Protein AF-A0A830GK23-F1 (afdb_monomer)

Nearest PDB structures (foldseek):
  5jbr-assembly1_B  TM=8.694E-01  e=6.615E-01  Beutenbergia cavernae DSM 12333
  8a3y-assembly1_R  TM=8.044E-01  e=3.006E+00  Homo sapiens
  9eh2-assembly1_R  TM=8.329E-01  e=5.213E+00  Homo sapiens
  7s5c-assembly1_G  TM=6.828E-01  e=5.982E+00  Myxococcus xanthus

Secondary structure (DSSP, 8-state):
----------------HHHHHHHHHHHHHH--SHHHHHHHHHHHHHHHHHHHHHHHHT--

pLDDT: mean 76.41, std 17.22, range [43.47, 95.56]

Radius of gyration: 17.97 Å; Cα contacts (8 Å, |Δi|>4): 16; chains: 1; bounding box: 31×54×32 Å

Sequence (60 aa):
MSMLAALTSNTPMEPTQDALDSHLEAALEAADDDTTRYHLRQALQLRIAEKETDSDRISV

Structure (mmCIF, N/CA/C/O backbone):
data_AF-A0A830GK23-F1
#
_entry.id   AF-A0A830GK23-F1
#
loop_
_atom_site.group_PDB
_atom_site.id
_atom_site.type_symbol
_atom_site.label_atom_id
_atom_site.label_alt_id
_atom_site.label_comp_id
_atom_site.label_asym_id
_atom_site.label_entity_id
_atom_site.label_seq_id
_atom_site.pdbx_PDB_ins_code
_atom_site.Cartn_x
_atom_site.Cartn_y
_atom_site.Cartn_z
_atom_site.occupancy
_atom_site.B_iso_or_equiv
_atom_site.auth_seq_id
_atom_site.auth_comp_id
_atom_site.auth_asym_id
_atom_site.auth_atom_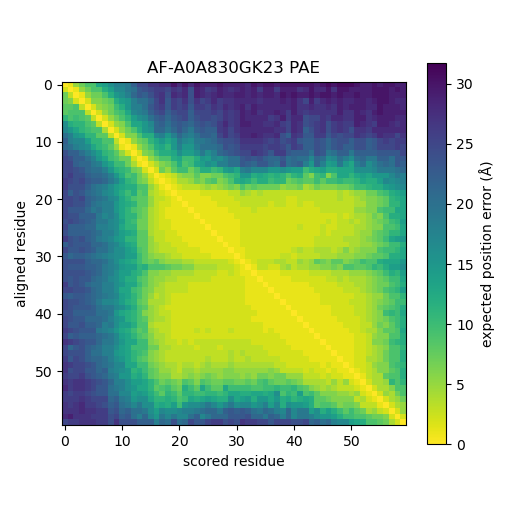id
_atom_site.pdbx_PDB_model_num
ATOM 1 N N . MET A 1 1 ? 7.814 -48.524 2.655 1.00 43.47 1 MET A N 1
ATOM 2 C CA . MET A 1 1 ? 8.279 -47.471 1.728 1.00 43.47 1 MET A CA 1
ATOM 3 C C . MET A 1 1 ? 7.060 -46.657 1.352 1.00 43.47 1 MET A C 1
ATOM 5 O O . MET A 1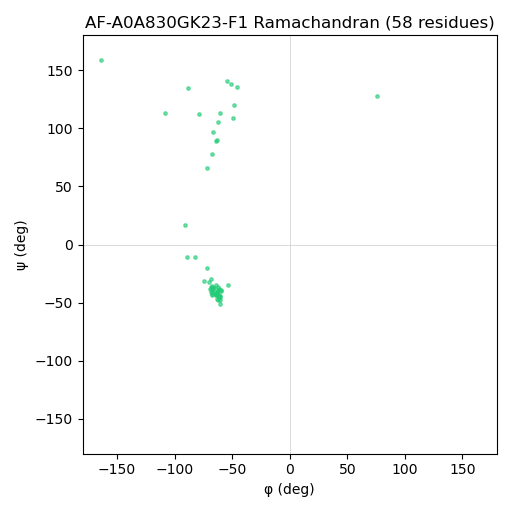 1 ? 6.132 -47.235 0.815 1.00 43.47 1 MET A O 1
ATOM 9 N N . SER A 1 2 ? 6.886 -45.502 1.996 1.00 49.66 2 SER A N 1
ATOM 10 C CA . SER A 1 2 ? 7.198 -44.167 1.438 1.00 49.66 2 SER A CA 1
ATOM 11 C C . SER A 1 2 ? 6.133 -43.736 0.426 1.00 49.66 2 SER A C 1
ATOM 13 O O . SER A 1 2 ? 5.871 -44.483 -0.499 1.00 49.66 2 SER A O 1
ATOM 15 N N . MET A 1 3 ? 5.501 -42.569 0.486 1.00 50.19 3 MET A N 1
ATOM 16 C CA . MET A 1 3 ? 5.512 -41.423 1.400 1.00 50.19 3 MET A CA 1
ATOM 17 C C . MET A 1 3 ? 4.236 -40.612 1.086 1.00 50.19 3 MET A C 1
ATOM 19 O O . MET A 1 3 ? 3.672 -40.740 0.001 1.00 50.19 3 MET A O 1
ATOM 23 N N . LEU A 1 4 ? 3.809 -39.789 2.046 1.00 62.62 4 LEU A N 1
ATOM 24 C CA . LEU A 1 4 ? 2.751 -38.784 1.940 1.00 62.62 4 LEU A CA 1
ATOM 25 C C . LEU A 1 4 ? 2.869 -37.930 0.663 1.00 62.62 4 LEU A C 1
ATOM 27 O O . LEU A 1 4 ? 3.936 -37.382 0.396 1.00 62.62 4 LEU A O 1
ATOM 31 N N . ALA A 1 5 ? 1.751 -37.696 -0.028 1.00 56.53 5 ALA A N 1
ATOM 32 C CA . ALA A 1 5 ? 1.574 -36.507 -0.857 1.00 56.53 5 ALA A CA 1
ATOM 33 C C . ALA A 1 5 ? 0.573 -35.599 -0.142 1.00 56.53 5 ALA A C 1
ATOM 35 O O . ALA A 1 5 ? -0.573 -35.973 0.105 1.00 56.53 5 ALA A O 1
ATOM 36 N N . ALA A 1 6 ? 1.106 -34.464 0.293 1.00 54.16 6 ALA A N 1
ATOM 37 C CA . ALA A 1 6 ? 0.509 -33.494 1.183 1.00 54.16 6 ALA A CA 1
ATOM 38 C C . ALA A 1 6 ? -0.896 -33.063 0.752 1.00 54.16 6 ALA A C 1
ATOM 40 O O . ALA A 1 6 ? -1.153 -32.779 -0.418 1.00 54.16 6 ALA A O 1
ATOM 41 N N . LEU A 1 7 ? -1.773 -32.956 1.752 1.00 46.09 7 LEU A N 1
ATOM 42 C CA . LEU A 1 7 ? -2.978 -32.152 1.672 1.00 46.09 7 LEU A CA 1
ATOM 43 C C . LEU A 1 7 ? -2.592 -30.774 1.128 1.00 46.09 7 LEU A C 1
ATOM 45 O O . LEU A 1 7 ? -1.773 -30.068 1.715 1.00 46.09 7 LEU A O 1
ATOM 49 N N . THR A 1 8 ? -3.178 -30.408 -0.005 1.00 56.72 8 THR A N 1
ATOM 50 C CA . THR A 1 8 ? -3.268 -29.019 -0.444 1.00 56.72 8 THR A CA 1
ATOM 51 C C . THR A 1 8 ? -4.128 -28.303 0.593 1.00 56.72 8 THR A C 1
ATOM 53 O O . THR A 1 8 ? -5.356 -28.275 0.539 1.00 56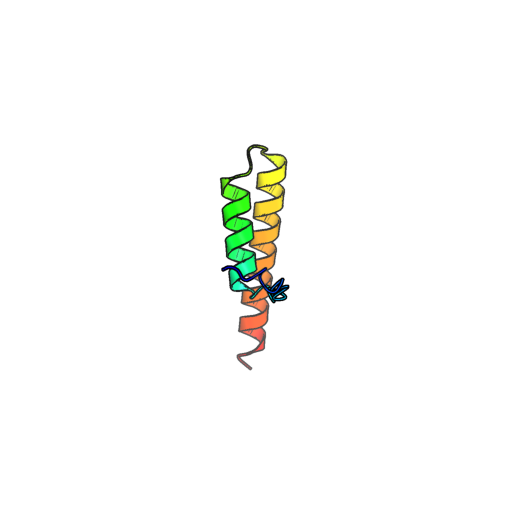.72 8 THR A O 1
ATOM 56 N N . SER A 1 9 ? -3.454 -27.797 1.621 1.00 49.06 9 SER A N 1
ATOM 57 C CA . SER A 1 9 ? -3.993 -26.838 2.567 1.00 49.06 9 SER A CA 1
ATOM 58 C C . SER A 1 9 ? -4.215 -25.541 1.800 1.00 49.06 9 SER A C 1
ATOM 60 O O . SER A 1 9 ? -3.413 -24.614 1.871 1.00 49.06 9 SER A O 1
ATOM 62 N N . ASN A 1 10 ? -5.295 -25.472 1.025 1.00 57.00 10 ASN A N 1
ATOM 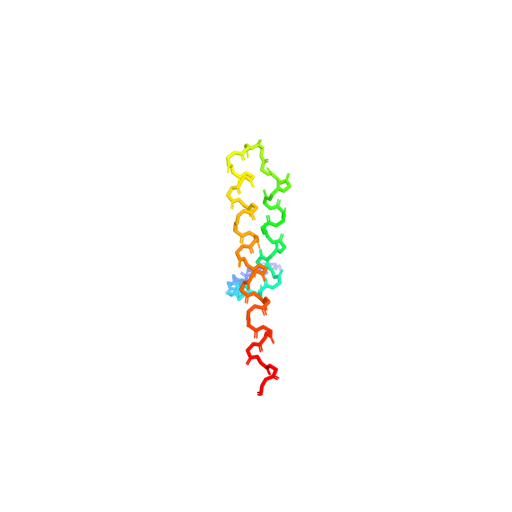63 C CA . ASN A 1 10 ? -5.858 -24.200 0.606 1.00 57.00 10 ASN A CA 1
ATOM 64 C C . ASN A 1 10 ? -6.512 -23.572 1.840 1.00 57.00 10 ASN A C 1
ATOM 66 O O . ASN A 1 10 ? -7.734 -23.506 1.945 1.00 57.00 10 ASN A O 1
ATOM 70 N N . THR A 1 11 ? -5.692 -23.217 2.830 1.00 58.66 11 THR A N 1
ATOM 71 C CA . THR A 1 11 ? -6.092 -22.344 3.924 1.00 58.66 11 THR A CA 1
ATOM 72 C C . THR A 1 11 ? -6.490 -21.040 3.253 1.00 58.66 11 THR A C 1
ATOM 74 O O . THR A 1 11 ? -5.615 -20.406 2.655 1.00 58.66 11 THR A O 1
ATOM 77 N N . PRO A 1 12 ? -7.773 -20.639 3.281 1.00 52.41 12 PRO A N 1
ATOM 78 C CA . PRO A 1 12 ? -8.100 -19.274 2.946 1.00 52.41 12 PRO A CA 1
ATOM 79 C C . PRO A 1 12 ? -7.383 -18.458 4.016 1.00 52.41 12 PRO A C 1
ATOM 81 O O . PRO A 1 12 ? -7.738 -18.506 5.193 1.00 52.41 12 PRO A O 1
ATOM 84 N N . MET A 1 13 ? -6.282 -17.816 3.633 1.00 55.34 13 MET A N 1
ATOM 85 C CA . MET A 1 13 ? -5.731 -16.727 4.417 1.00 55.34 13 MET A CA 1
ATOM 86 C C . MET A 1 13 ? -6.830 -15.674 4.370 1.00 55.34 13 MET A C 1
ATOM 88 O O . MET A 1 13 ? -6.908 -14.914 3.413 1.00 55.34 13 MET A O 1
ATOM 92 N N . GLU A 1 14 ? -7.753 -15.716 5.333 1.00 53.16 14 GLU A N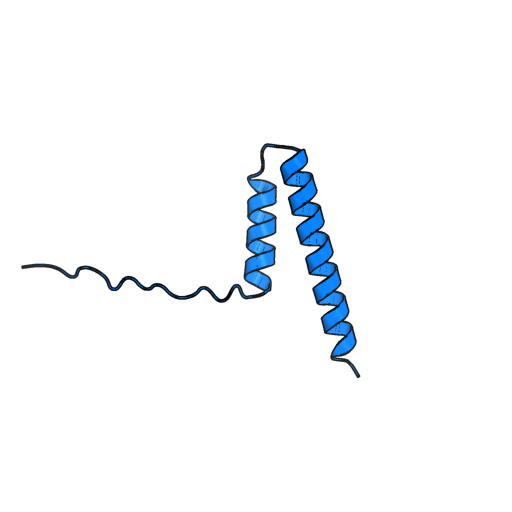 1
ATOM 93 C CA . GLU A 1 14 ? -8.498 -14.531 5.736 1.00 53.16 14 GLU A CA 1
ATOM 94 C C . GLU A 1 14 ? -7.412 -13.477 5.941 1.00 53.16 14 GLU A C 1
ATOM 96 O O . GLU A 1 14 ? -6.572 -13.665 6.831 1.00 53.16 14 GLU A O 1
ATOM 101 N N . PRO A 1 15 ? -7.308 -12.462 5.065 1.00 55.44 15 PRO A N 1
ATOM 102 C CA . PRO A 1 15 ? -6.324 -11.426 5.260 1.00 55.44 15 PRO A CA 1
ATOM 103 C C . PRO A 1 15 ? -6.782 -10.705 6.518 1.00 55.44 15 PRO A C 1
ATOM 105 O O . PRO A 1 15 ? -7.688 -9.872 6.488 1.00 55.44 15 PRO A O 1
ATOM 108 N N . THR A 1 16 ? -6.203 -11.077 7.658 1.00 63.56 16 THR A N 1
ATOM 109 C CA . THR A 1 16 ? -6.352 -10.273 8.857 1.00 63.56 16 THR A CA 1
ATOM 110 C C . THR A 1 16 ? -5.905 -8.871 8.472 1.00 63.56 16 THR A C 1
ATOM 112 O O . THR A 1 16 ? -4.994 -8.697 7.662 1.00 63.56 16 THR A O 1
ATOM 115 N N . GLN A 1 17 ? -6.600 -7.856 8.974 1.00 64.06 17 GLN A N 1
ATOM 116 C CA . GLN A 1 17 ? -6.350 -6.477 8.556 1.00 64.06 17 GLN A CA 1
ATOM 117 C C . GLN A 1 17 ? -4.864 -6.103 8.716 1.00 64.06 17 GLN A C 1
ATOM 119 O O . GLN A 1 17 ? -4.298 -5.461 7.840 1.00 64.06 17 GLN A O 1
ATOM 124 N N . ASP A 1 18 ? -4.219 -6.642 9.755 1.00 67.44 18 ASP A N 1
ATOM 125 C CA . ASP A 1 18 ? -2.785 -6.495 10.014 1.00 67.44 18 ASP A CA 1
ATOM 126 C C . ASP A 1 18 ? -1.889 -7.215 8.980 1.00 67.44 18 ASP A C 1
ATOM 128 O O . ASP A 1 18 ? -0.784 -6.763 8.688 1.00 67.44 18 ASP A O 1
ATOM 132 N N . ALA A 1 19 ? -2.352 -8.318 8.379 1.00 80.00 19 ALA A N 1
ATOM 133 C CA . ALA A 1 19 ? -1.643 -8.969 7.281 1.00 80.00 19 ALA A CA 1
ATOM 134 C C . ALA A 1 19 ? -1.686 -8.121 6.004 1.00 80.00 19 ALA A C 1
ATOM 136 O O . ALA A 1 19 ? -0.736 -8.147 5.228 1.00 80.00 19 ALA A O 1
ATOM 137 N N . LEU A 1 20 ? -2.762 -7.366 5.764 1.00 83.25 20 LEU A N 1
ATOM 138 C CA . LEU A 1 20 ? -2.859 -6.507 4.583 1.00 83.25 20 LEU A CA 1
ATOM 139 C C . LEU A 1 20 ? -1.859 -5.342 4.651 1.00 83.25 20 LEU A C 1
ATOM 141 O O . LEU A 1 20 ? -1.167 -5.081 3.667 1.00 83.25 20 LEU A O 1
ATOM 145 N N . ASP A 1 21 ? -1.742 -4.703 5.818 1.00 87.06 21 ASP A N 1
ATOM 146 C CA . ASP A 1 21 ? -0.792 -3.610 6.059 1.00 87.06 21 ASP A CA 1
ATOM 147 C C . ASP A 1 21 ? 0.651 -4.092 5.845 1.00 87.06 21 ASP A C 1
ATOM 149 O O . ASP A 1 21 ? 1.405 -3.498 5.073 1.00 87.06 21 ASP A O 1
ATOM 153 N N . SER A 1 22 ? 1.001 -5.248 6.420 1.00 87.12 22 SER A N 1
ATOM 154 C CA . SER A 1 22 ? 2.330 -5.850 6.257 1.00 87.12 22 SER A CA 1
ATOM 155 C C . SER A 1 22 ? 2.654 -6.203 4.798 1.00 87.12 22 SER A C 1
ATOM 157 O O . SER A 1 22 ? 3.779 -5.987 4.344 1.00 87.12 22 SER A O 1
ATOM 159 N N . HIS A 1 23 ? 1.681 -6.698 4.025 1.00 89.06 23 HIS A N 1
ATOM 160 C CA . HIS A 1 23 ? 1.886 -6.962 2.597 1.00 89.06 23 HIS A CA 1
ATOM 161 C C . HIS A 1 23 ? 2.080 -5.676 1.786 1.00 89.06 23 HIS A C 1
ATOM 163 O O . HIS A 1 23 ? 2.885 -5.666 0.854 1.00 89.06 23 HIS A O 1
ATOM 169 N N . LEU A 1 24 ? 1.364 -4.597 2.122 1.00 90.12 24 LEU A N 1
ATOM 170 C CA . LEU A 1 24 ? 1.524 -3.303 1.459 1.00 90.12 24 LEU A CA 1
ATOM 171 C C . LEU A 1 24 ? 2.892 -2.683 1.752 1.00 90.12 24 LEU A C 1
ATOM 173 O O . LEU A 1 24 ? 3.518 -2.164 0.830 1.00 90.12 24 LEU A O 1
ATOM 177 N N . GLU A 1 25 ? 3.381 -2.782 2.988 1.00 90.88 25 GLU A N 1
ATOM 178 C CA . GLU A 1 25 ? 4.728 -2.342 3.369 1.00 90.88 25 GLU A CA 1
ATOM 179 C C . GLU A 1 25 ? 5.814 -3.128 2.625 1.00 90.88 25 GLU A C 1
ATOM 181 O O . GLU A 1 25 ? 6.695 -2.528 2.007 1.00 90.88 25 GLU A O 1
ATOM 186 N N . ALA A 1 26 ? 5.705 -4.460 2.595 1.00 91.88 26 ALA A N 1
ATOM 187 C CA . ALA A 1 26 ? 6.642 -5.319 1.874 1.00 91.88 26 ALA A CA 1
ATOM 188 C C . ALA A 1 26 ? 6.640 -5.038 0.360 1.00 91.88 26 ALA A C 1
ATOM 190 O O . ALA A 1 26 ? 7.694 -4.988 -0.274 1.00 91.88 26 ALA A O 1
ATOM 191 N N . ALA A 1 27 ? 5.462 -4.806 -0.230 1.00 92.06 27 ALA A N 1
ATOM 192 C CA . ALA A 1 27 ? 5.349 -4.420 -1.633 1.00 92.06 27 ALA A CA 1
ATOM 193 C C . ALA A 1 27 ? 5.997 -3.054 -1.905 1.00 92.06 27 ALA A C 1
ATOM 195 O O . ALA A 1 27 ? 6.572 -2.850 -2.971 1.00 92.06 27 ALA A O 1
ATOM 196 N N . LEU A 1 28 ? 5.923 -2.120 -0.952 1.00 91.44 28 LEU A N 1
ATOM 197 C CA . LEU A 1 28 ? 6.530 -0.792 -1.048 1.00 91.44 28 LEU A CA 1
ATOM 198 C C . LEU A 1 28 ? 8.058 -0.849 -1.034 1.00 91.44 28 LEU A C 1
ATOM 200 O O . LEU A 1 28 ? 8.696 -0.097 -1.770 1.00 91.44 28 LEU A O 1
ATOM 204 N N . GLU A 1 29 ? 8.620 -1.733 -0.211 1.00 92.38 29 GLU A N 1
ATOM 205 C CA . GLU A 1 29 ? 10.060 -1.992 -0.136 1.00 92.38 29 GLU A CA 1
ATOM 206 C C . GLU A 1 29 ? 10.580 -2.687 -1.402 1.00 92.38 29 GLU A C 1
ATOM 208 O O . GLU A 1 29 ? 11.653 -2.347 -1.895 1.00 92.38 29 GLU A O 1
ATOM 213 N N . ALA A 1 30 ? 9.799 -3.612 -1.966 1.00 94.50 30 ALA A N 1
ATOM 214 C CA . ALA A 1 30 ? 10.159 -4.353 -3.175 1.00 94.50 30 ALA A CA 1
ATOM 215 C C . ALA A 1 30 ? 9.877 -3.599 -4.491 1.00 94.50 30 ALA A C 1
ATOM 217 O O . ALA A 1 30 ? 10.277 -4.061 -5.559 1.00 94.50 30 ALA A O 1
ATOM 218 N N . ALA A 1 31 ? 9.147 -2.481 -4.454 1.00 93.75 31 ALA A N 1
ATOM 219 C CA . ALA A 1 31 ? 8.744 -1.766 -5.659 1.00 93.75 31 ALA A CA 1
ATOM 220 C C . ALA A 1 31 ? 9.882 -0.905 -6.230 1.00 93.75 31 ALA A C 1
ATOM 222 O O . ALA A 1 31 ? 10.240 0.146 -5.692 1.00 93.75 31 ALA A O 1
ATOM 223 N N . ASP A 1 32 ? 10.377 -1.302 -7.400 1.00 91.25 32 ASP A N 1
ATOM 224 C CA . ASP A 1 32 ? 11.423 -0.567 -8.118 1.00 91.25 32 ASP A CA 1
ATOM 225 C C . ASP A 1 32 ? 10.897 0.722 -8.778 1.00 91.25 32 ASP A C 1
ATOM 227 O O . ASP A 1 32 ? 11.603 1.730 -8.861 1.00 91.25 32 ASP A O 1
ATOM 231 N N . ASP A 1 33 ? 9.631 0.723 -9.199 1.00 94.81 33 ASP A N 1
ATOM 232 C CA . ASP A 1 33 ? 9.002 1.824 -9.930 1.00 94.81 33 ASP A CA 1
ATOM 233 C C . ASP A 1 33 ? 8.361 2.877 -9.005 1.00 94.81 33 ASP A C 1
ATOM 23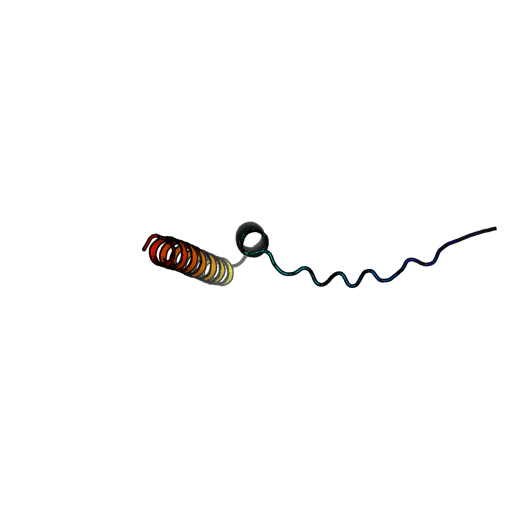5 O O . ASP A 1 33 ? 7.623 2.565 -8.065 1.00 94.81 33 ASP A O 1
ATOM 239 N N . ASP A 1 34 ? 8.613 4.154 -9.310 1.00 93.75 34 ASP A N 1
ATOM 240 C CA . ASP A 1 34 ? 8.099 5.298 -8.548 1.00 93.75 34 ASP A CA 1
ATOM 241 C C . ASP A 1 34 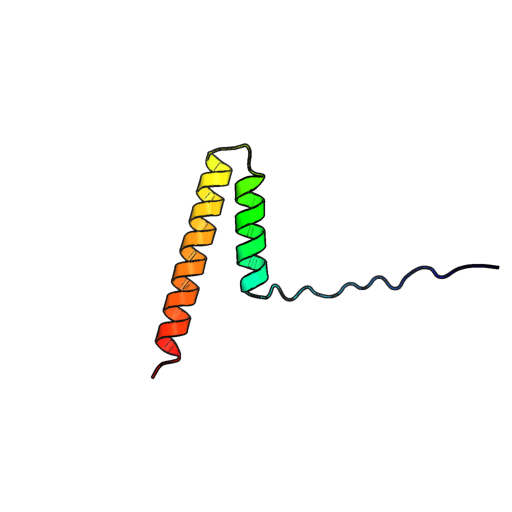? 6.565 5.368 -8.574 1.00 93.75 34 ASP A C 1
ATOM 243 O O . ASP A 1 34 ? 5.949 5.709 -7.560 1.00 93.75 34 ASP A O 1
ATOM 247 N N . THR A 1 35 ? 5.939 5.018 -9.702 1.00 94.25 35 THR A N 1
ATOM 248 C CA . THR A 1 35 ? 4.473 5.034 -9.854 1.00 94.25 35 THR A CA 1
ATOM 249 C C . THR A 1 35 ? 3.832 3.958 -8.981 1.00 94.25 35 THR A C 1
ATOM 251 O O . THR A 1 35 ? 2.857 4.202 -8.270 1.00 94.25 35 THR A O 1
ATOM 254 N N . THR A 1 36 ? 4.437 2.775 -8.961 1.00 93.06 36 THR A N 1
ATOM 255 C CA . THR A 1 36 ? 4.034 1.652 -8.116 1.00 93.06 36 THR A CA 1
ATOM 256 C C . THR A 1 36 ? 4.186 2.006 -6.638 1.00 93.06 36 THR A C 1
ATOM 258 O O . THR A 1 36 ? 3.235 1.854 -5.871 1.00 93.06 36 THR A O 1
ATOM 261 N N . ARG A 1 37 ? 5.325 2.589 -6.233 1.00 94.19 37 ARG A N 1
ATOM 262 C CA . ARG A 1 37 ? 5.519 3.094 -4.861 1.00 94.19 37 ARG A CA 1
ATOM 263 C C . ARG A 1 37 ? 4.496 4.162 -4.486 1.00 94.19 37 ARG A C 1
ATOM 265 O O . ARG A 1 37 ? 4.024 4.170 -3.351 1.00 94.19 37 ARG A O 1
ATOM 272 N N . TYR A 1 38 ? 4.140 5.052 -5.410 1.00 95.56 38 TYR A N 1
ATOM 273 C CA . TYR A 1 38 ? 3.114 6.067 -5.176 1.00 95.56 38 TYR A CA 1
ATOM 274 C C . TYR A 1 38 ? 1.753 5.433 -4.862 1.00 95.56 38 TYR A C 1
ATOM 276 O O . TYR A 1 38 ? 1.158 5.745 -3.829 1.00 95.56 38 TYR A O 1
ATOM 284 N N . HIS A 1 39 ? 1.291 4.500 -5.697 1.00 94.56 39 HIS A N 1
ATOM 285 C CA . HIS A 1 39 ? -0.000 3.843 -5.491 1.00 94.56 39 HIS A CA 1
ATOM 286 C C . HIS A 1 39 ? -0.030 2.960 -4.240 1.00 94.56 39 HIS A C 1
ATOM 288 O O . HIS A 1 39 ? -1.028 2.959 -3.522 1.00 94.56 39 HIS A O 1
ATOM 294 N N . LEU A 1 40 ? 1.068 2.269 -3.923 1.00 94.12 40 LEU A N 1
ATOM 295 C CA . LEU A 1 40 ? 1.172 1.471 -2.699 1.00 94.12 40 LEU A CA 1
ATOM 296 C C . LEU A 1 40 ? 1.113 2.339 -1.435 1.00 94.12 40 LEU A C 1
ATOM 298 O O . LEU A 1 40 ? 0.407 1.991 -0.491 1.00 94.12 40 LEU A O 1
ATOM 302 N N . ARG A 1 41 ? 1.765 3.512 -1.425 1.00 94.19 41 ARG A N 1
ATOM 303 C CA . ARG A 1 41 ? 1.628 4.467 -0.305 1.00 94.19 41 ARG A CA 1
ATOM 304 C C . ARG A 1 41 ? 0.206 4.981 -0.177 1.00 94.19 41 ARG A C 1
ATOM 306 O O . ARG A 1 41 ? -0.294 5.085 0.937 1.00 94.19 41 ARG A O 1
ATOM 313 N N . GLN A 1 42 ? -0.432 5.306 -1.298 1.00 94.81 42 GLN A N 1
ATOM 314 C CA . GLN A 1 42 ? -1.811 5.782 -1.293 1.00 94.81 42 GLN A CA 1
ATOM 315 C C . GLN A 1 42 ? -2.757 4.723 -0.711 1.00 94.81 42 GLN A C 1
ATOM 317 O O . GLN A 1 42 ? -3.597 5.050 0.123 1.00 94.81 42 GLN A O 1
ATOM 322 N N . ALA A 1 43 ? -2.585 3.456 -1.097 1.00 93.12 43 ALA A N 1
ATOM 323 C CA . ALA A 1 43 ? -3.349 2.345 -0.540 1.00 93.12 43 ALA A CA 1
ATOM 324 C C . ALA A 1 43 ? -3.137 2.206 0.979 1.00 93.12 43 ALA A C 1
ATO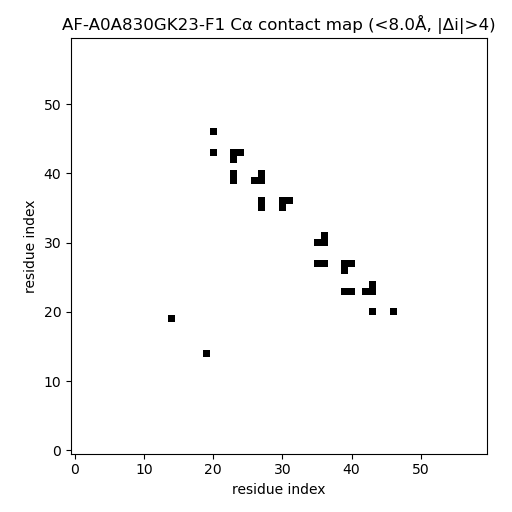M 326 O O . ALA A 1 43 ? -4.113 2.100 1.720 1.00 93.12 43 ALA A O 1
ATOM 327 N N . LEU A 1 44 ? -1.887 2.293 1.452 1.00 90.75 44 LEU A N 1
ATOM 328 C CA . LEU A 1 44 ? -1.560 2.246 2.882 1.00 90.75 44 LEU A CA 1
ATOM 329 C C . LEU A 1 44 ? -2.230 3.393 3.664 1.00 90.75 44 LEU A C 1
ATOM 331 O O . LEU A 1 44 ? -2.810 3.180 4.724 1.00 90.75 44 LEU A O 1
ATOM 335 N N . GLN A 1 45 ? -2.196 4.614 3.124 1.00 91.44 45 GLN A N 1
ATOM 336 C CA . GLN A 1 45 ? -2.803 5.791 3.756 1.00 91.44 45 GLN A CA 1
ATOM 337 C C . GLN A 1 45 ? -4.323 5.673 3.884 1.00 91.44 45 GLN A C 1
ATOM 339 O O . GLN A 1 45 ? -4.871 5.990 4.938 1.00 91.44 45 GLN A O 1
ATOM 344 N N . LEU A 1 46 ? -4.999 5.201 2.831 1.00 90.94 46 LEU A N 1
ATOM 345 C CA . LEU A 1 46 ? -6.440 4.942 2.877 1.00 90.94 46 LEU A CA 1
ATOM 346 C C . LEU A 1 46 ? -6.766 3.910 3.955 1.00 90.94 46 LEU A C 1
ATOM 348 O O . LEU A 1 46 ? -7.725 4.084 4.702 1.00 90.94 46 LEU A O 1
ATOM 352 N N . ARG A 1 47 ? -5.928 2.879 4.084 1.00 87.25 47 ARG A N 1
ATOM 353 C CA . ARG A 1 47 ? -6.164 1.814 5.048 1.00 87.25 47 ARG A CA 1
ATOM 354 C C . ARG A 1 47 ? -6.016 2.266 6.500 1.00 87.25 47 ARG A C 1
ATOM 356 O O . ARG A 1 47 ? -6.843 1.915 7.340 1.00 87.25 47 ARG A O 1
ATOM 363 N N . ILE A 1 48 ? -5.008 3.088 6.784 1.00 86.44 48 ILE A N 1
ATOM 364 C CA . ILE A 1 48 ? -4.826 3.710 8.102 1.00 86.44 48 ILE A CA 1
ATOM 365 C C . ILE A 1 48 ? -6.029 4.602 8.437 1.00 86.44 48 ILE A C 1
ATOM 367 O O . ILE A 1 48 ? -6.584 4.488 9.527 1.00 86.44 48 ILE A O 1
ATOM 371 N N . ALA A 1 49 ? -6.488 5.422 7.485 1.00 88.12 49 ALA A N 1
ATOM 372 C CA . ALA A 1 49 ? -7.655 6.282 7.680 1.00 88.12 49 ALA A CA 1
ATOM 373 C C . ALA A 1 49 ? -8.946 5.481 7.946 1.00 88.12 49 ALA A C 1
ATOM 375 O O . ALA A 1 49 ? -9.751 5.866 8.797 1.00 88.12 49 ALA A O 1
ATOM 376 N N . GLU A 1 50 ? -9.142 4.346 7.267 1.00 85.88 50 GLU A N 1
ATOM 377 C CA . GLU A 1 50 ? -10.247 3.418 7.547 1.00 85.88 50 GLU A CA 1
ATOM 378 C C . GLU A 1 50 ? -10.163 2.848 8.970 1.00 85.88 50 GLU A C 1
ATOM 380 O O . GLU A 1 50 ? -11.160 2.854 9.689 1.00 85.88 50 GLU A O 1
ATOM 385 N N . LYS A 1 51 ? -8.973 2.417 9.413 1.00 83.12 51 LYS A N 1
ATOM 386 C CA . LYS A 1 51 ? -8.754 1.872 10.764 1.00 83.12 51 LYS A CA 1
ATOM 387 C C . LYS A 1 51 ? -9.014 2.908 11.863 1.00 83.12 51 LYS A C 1
ATOM 389 O O . LYS A 1 51 ? -9.612 2.572 12.887 1.00 83.12 51 LYS A O 1
ATOM 394 N N . GLU A 1 52 ? -8.593 4.156 11.661 1.00 81.19 52 GLU A N 1
ATOM 395 C CA . GLU A 1 52 ? -8.879 5.266 12.580 1.00 81.19 52 GLU A CA 1
ATOM 396 C C . GLU A 1 52 ? -10.384 5.557 12.652 1.00 81.19 52 GLU A C 1
ATOM 398 O O . GLU A 1 52 ? -10.938 5.685 13.743 1.00 81.19 52 GLU A O 1
ATOM 403 N N . THR A 1 53 ? -11.061 5.570 11.500 1.00 78.56 53 THR A N 1
ATOM 404 C CA . THR A 1 53 ? -12.512 5.792 11.418 1.00 78.56 53 THR A CA 1
ATOM 405 C C . THR A 1 53 ? -13.297 4.673 12.107 1.00 78.56 53 THR A C 1
ATOM 407 O O . THR A 1 53 ? -14.245 4.941 12.844 1.00 78.56 53 THR A O 1
ATOM 410 N N . ASP 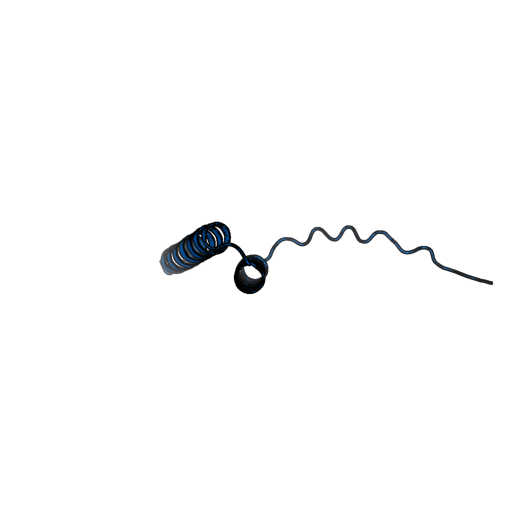A 1 54 ? -12.909 3.413 11.911 1.00 71.06 54 ASP A N 1
ATOM 411 C CA . ASP A 1 54 ? -13.557 2.275 12.569 1.00 71.06 54 ASP A CA 1
ATOM 412 C C . ASP A 1 54 ? -13.310 2.270 14.086 1.00 71.06 54 ASP A C 1
ATOM 414 O O . ASP A 1 54 ? -14.219 1.953 14.855 1.00 71.06 54 ASP A O 1
ATOM 418 N N . SER A 1 55 ? -12.121 2.687 14.534 1.00 63.56 55 SER A N 1
ATOM 419 C CA . SER A 1 55 ? -11.796 2.815 15.963 1.00 63.56 55 SER A CA 1
ATOM 420 C C . SER A 1 55 ? -12.629 3.905 16.655 1.00 63.56 55 SER A C 1
ATOM 422 O O . SER A 1 55 ? -13.069 3.723 17.794 1.00 63.56 55 SER A O 1
ATOM 424 N N . ASP A 1 56 ? -12.898 5.011 15.958 1.00 67.94 56 ASP A N 1
ATOM 425 C CA . ASP A 1 56 ? -13.730 6.116 16.456 1.00 67.94 56 ASP A CA 1
ATOM 426 C C . ASP A 1 56 ? -15.210 5.705 16.590 1.00 67.94 56 ASP A C 1
ATOM 428 O O . ASP A 1 56 ? -15.884 6.028 17.567 1.00 67.94 56 ASP A O 1
ATOM 432 N N . ARG A 1 57 ? -15.717 4.878 15.665 1.00 63.97 57 ARG A N 1
ATOM 433 C CA . ARG A 1 57 ? -17.114 4.401 15.672 1.00 63.97 57 ARG A CA 1
ATOM 434 C C . ARG A 1 57 ? -17.444 3.386 16.769 1.00 63.97 57 ARG A C 1
ATOM 436 O O . ARG A 1 57 ? -18.622 3.206 17.068 1.00 63.97 57 ARG A O 1
ATOM 443 N N . ILE A 1 58 ? -16.448 2.709 17.339 1.00 61.59 58 ILE A N 1
ATOM 444 C CA . ILE A 1 58 ? -16.635 1.674 18.375 1.00 61.59 58 ILE A CA 1
ATOM 445 C C . ILE A 1 58 ? -16.620 2.279 19.796 1.00 61.59 58 ILE A C 1
ATOM 447 O O . ILE A 1 58 ? -17.004 1.615 20.755 1.00 61.59 58 ILE A O 1
ATOM 451 N N . SER A 1 59 ? -16.239 3.552 19.943 1.00 57.38 59 SER A N 1
ATOM 452 C CA . SER A 1 59 ? -16.089 4.227 21.244 1.00 57.38 59 SER A CA 1
ATOM 453 C C . SER A 1 59 ? -17.350 4.963 21.750 1.00 57.38 59 SER A C 1
ATOM 455 O O . SER A 1 59 ? -17.235 5.798 22.649 1.00 57.38 59 SER A O 1
ATOM 457 N N . VAL A 1 60 ? -18.540 4.673 21.201 1.00 48.81 60 VAL A N 1
ATOM 458 C CA . VAL A 1 60 ? -19.840 5.292 21.569 1.00 48.81 60 VAL A CA 1
ATOM 459 C C . VAL A 1 60 ? -20.771 4.305 22.263 1.00 48.81 60 VAL A C 1
ATOM 461 O O . VAL A 1 60 ? -20.932 3.179 21.744 1.00 48.81 60 VAL A O 1
#

Mean predicted aligned error: 11.87 Å

Foldseek 3Di:
DDDDDDDPPPPVPPCDLVNVLVVLVVQLVVDPDPVSVVVSVVVNVVSVVVVVVVVVVVPD

Organism: NCBI:txid1427151

Solvent-accessible surface area (backbone atoms only — not comparable to full-atom values): 3768 Å² total; per-residue (Å²): 135,86,77,90,79,75,80,82,77,78,66,78,75,71,70,47,73,70,54,50,54,51,51,43,52,53,50,42,74,70,40,88,48,69,68,58,33,49,53,38,50,52,53,52,52,55,49,52,53,49,52,53,52,54,57,59,68,69,75,114